Protein AF-A0A6N0I0Q3-F1 (afdb_monomer_lite)

Radius of gyration: 22.89 Å; chains: 1; bounding box: 82×33×60 Å

Foldseek 3Di:
DPPPPDDDPVNVVVVVVVVVVVCVVVVVVVLLVVLLVLVVVLVVLCVLVVVLQLVLCVVPVDGDAKCVSSVNFVDRDPQPTARDDPFWSGWMKHWQCVDVVDIWIKIKTWTDCVNNVVQVDRTEIKIWGWDQDPPDSDIDIQIEQFDPRPCVGVVRGRDLSSDDPSHND

Organism: NCBI:txid2738883

pLDDT: mean 86.64, std 9.82, range [51.5, 97.19]

Sequence (169 aa):
MRKGAGFTLIELMIVLTIISILMVIAIPAYLNYRVRSQISEGFMLVEPVRVGMTEFYTTYGRWPANNQEAGVSDLPALFVSGIEGDYVQSVDIYQDVTDPDDLQSYILIFYSTAEMPELRSAFNLITFKPTAVADGGSIEWDCRPSVSVGKFWNQYEVKQKYRPSRCRD

InterPro domains:
  IPR001082 Fimbrial protein pilin [PF00114] (35-168)
  IPR012902 Prokaryotic N-terminal methylation site [PF07963] (1-27)
  IPR012902 Prokaryotic N-terminal methylation site [PS00409] (5-25)
  IPR012902 Prokaryotic N-terminal methylation site [TIGR02532] (5-27)
  IPR045584 Pilin-like [SSF54523] (7-169)

Structure (mmCIF, N/CA/C/O backbone):
data_AF-A0A6N0I0Q3-F1
#
_entry.id   AF-A0A6N0I0Q3-F1
#
loop_
_atom_site.group_PDB
_atom_site.id
_atom_site.type_symbol
_atom_site.label_atom_id
_atom_site.label_alt_id
_atom_site.label_comp_id
_atom_site.label_asym_id
_atom_site.label_entity_id
_atom_site.label_seq_id
_atom_site.pdbx_PDB_ins_code
_atom_site.Cartn_x
_atom_site.Cartn_y
_atom_site.Cartn_z
_atom_site.occupancy
_atom_site.B_iso_or_equiv
_atom_site.auth_seq_id
_atom_site.auth_comp_id
_atom_site.auth_asym_id
_atom_site.auth_atom_id
_atom_site.pdbx_PDB_model_num
ATOM 1 N N . MET A 1 1 ? -58.779 -2.813 28.528 1.00 51.91 1 MET A N 1
ATOM 2 C CA . MET A 1 1 ? -57.417 -2.278 28.301 1.00 51.91 1 MET A CA 1
ATOM 3 C C . MET A 1 1 ? -56.402 -3.304 28.794 1.00 51.91 1 MET A C 1
ATOM 5 O O . MET A 1 1 ? -56.347 -3.544 29.993 1.00 51.91 1 MET A O 1
ATOM 9 N N . ARG A 1 2 ? -55.658 -3.974 27.899 1.00 56.59 2 ARG A N 1
ATOM 10 C CA . ARG A 1 2 ? -54.522 -4.823 28.311 1.00 56.59 2 ARG A CA 1
ATOM 11 C C . ARG A 1 2 ? -53.459 -3.892 28.894 1.00 56.59 2 ARG A C 1
ATOM 13 O O . ARG A 1 2 ? -52.957 -3.040 28.170 1.00 56.59 2 ARG A O 1
ATOM 20 N N . LYS A 1 3 ? -53.151 -4.025 30.187 1.00 62.66 3 LYS A N 1
ATOM 21 C CA . LYS A 1 3 ? -51.958 -3.406 30.775 1.00 62.66 3 LYS A CA 1
ATOM 22 C C . LYS A 1 3 ? -50.756 -3.999 30.039 1.00 62.66 3 LYS A C 1
ATOM 24 O O . LYS A 1 3 ? -50.487 -5.188 30.187 1.00 62.66 3 LYS A O 1
ATOM 29 N N . GLY A 1 4 ? -50.110 -3.213 29.181 1.00 65.44 4 GLY A N 1
ATOM 30 C CA . GLY A 1 4 ? -48.829 -3.602 28.605 1.00 65.44 4 GLY A CA 1
ATOM 31 C C . GLY A 1 4 ? -47.835 -3.745 29.750 1.00 65.44 4 GLY A C 1
ATOM 32 O O . GLY A 1 4 ? -47.619 -2.786 30.487 1.00 65.44 4 GLY A O 1
ATOM 33 N N . ALA A 1 5 ? -47.300 -4.947 29.952 1.00 71.69 5 ALA A N 1
ATOM 34 C CA . ALA A 1 5 ? -46.180 -5.143 30.858 1.00 71.69 5 ALA A CA 1
ATOM 35 C C . ALA A 1 5 ? -44.979 -4.395 30.260 1.00 71.69 5 ALA A C 1
ATOM 37 O O . ALA A 1 5 ? -44.491 -4.762 29.194 1.00 71.69 5 ALA A O 1
ATOM 38 N N . GLY A 1 6 ? -44.593 -3.282 30.883 1.00 76.62 6 GLY A N 1
ATOM 39 C CA . GLY A 1 6 ? -43.410 -2.514 30.501 1.00 76.62 6 GLY A CA 1
ATOM 40 C C . GLY A 1 6 ? -42.137 -3.140 31.071 1.00 76.62 6 GLY A C 1
ATOM 41 O O . GLY A 1 6 ? -42.187 -3.803 32.104 1.00 76.62 6 GLY A O 1
ATOM 42 N N . PHE A 1 7 ? -41.008 -2.907 30.400 1.00 81.88 7 PHE A N 1
ATOM 43 C CA . PHE A 1 7 ? -39.673 -3.268 30.885 1.00 81.88 7 PHE A CA 1
ATOM 44 C C . PHE A 1 7 ? -39.351 -2.539 32.198 1.00 81.88 7 PHE A C 1
ATOM 46 O O . PHE A 1 7 ? -39.674 -1.356 32.351 1.00 81.88 7 PHE A O 1
ATOM 53 N N . THR A 1 8 ? -38.695 -3.221 33.137 1.00 90.88 8 THR A N 1
ATOM 54 C CA . THR A 1 8 ? -38.251 -2.598 34.392 1.00 90.88 8 THR A CA 1
ATOM 55 C C . THR A 1 8 ? -36.942 -1.821 34.195 1.00 90.88 8 THR A C 1
ATOM 57 O O . THR A 1 8 ? -36.099 -2.180 33.373 1.00 90.88 8 THR A O 1
ATOM 60 N N . LEU A 1 9 ? -36.730 -0.757 34.981 1.00 90.69 9 LEU A N 1
ATOM 61 C CA . LEU A 1 9 ? -35.467 0.001 34.963 1.00 90.69 9 LEU A CA 1
ATOM 62 C C . LEU A 1 9 ? -34.258 -0.877 35.316 1.00 90.69 9 LEU A C 1
ATOM 64 O O . LEU A 1 9 ? -33.171 -0.669 34.782 1.00 90.69 9 LEU A O 1
ATOM 68 N N . ILE A 1 10 ? -34.452 -1.875 36.183 1.00 92.38 10 ILE A N 1
ATOM 69 C CA . ILE A 1 10 ? -33.383 -2.787 36.587 1.00 92.38 10 ILE A CA 1
ATOM 70 C C . ILE A 1 10 ? -32.999 -3.763 35.467 1.00 92.38 10 ILE A C 1
ATOM 72 O O . ILE A 1 10 ? -31.810 -4.001 35.264 1.00 92.38 10 ILE A O 1
ATOM 76 N N . GLU A 1 11 ? -33.963 -4.256 34.681 1.00 91.75 11 GLU A N 1
ATOM 77 C CA . GLU A 1 11 ? -33.668 -5.064 33.489 1.00 91.75 11 GLU A CA 1
ATOM 78 C C . GLU A 1 11 ? -32.864 -4.267 32.467 1.00 91.75 11 GLU A C 1
ATOM 80 O O . GLU A 1 11 ? -31.862 -4.760 31.951 1.00 91.75 11 GLU A O 1
ATOM 85 N N . LEU A 1 12 ? -33.253 -3.014 32.217 1.00 90.75 12 LEU A N 1
ATOM 86 C CA . LEU A 1 12 ? -32.529 -2.154 31.286 1.00 90.75 12 LEU A CA 1
ATOM 87 C C . LEU A 1 12 ? -31.080 -1.926 31.744 1.00 90.75 12 LEU A C 1
ATOM 89 O O . LEU A 1 12 ? -30.158 -1.965 30.932 1.00 90.75 12 LEU A O 1
ATOM 93 N N . MET A 1 13 ? -30.872 -1.714 33.043 1.00 93.38 13 MET A N 1
ATOM 94 C CA . MET A 1 13 ? -29.557 -1.407 33.597 1.00 93.38 13 MET A CA 1
ATOM 95 C C . MET A 1 13 ? -28.590 -2.591 33.468 1.00 93.38 13 MET A C 1
ATOM 97 O O . MET A 1 13 ? -27.453 -2.401 33.040 1.00 93.38 13 MET A O 1
ATOM 101 N N . ILE A 1 14 ? -29.055 -3.815 33.740 1.00 95.19 14 ILE A N 1
ATOM 102 C CA . ILE A 1 14 ? -28.245 -5.034 33.575 1.00 95.19 14 ILE A CA 1
ATOM 103 C C . ILE A 1 14 ? -27.900 -5.256 32.098 1.00 95.19 14 ILE A C 1
ATOM 105 O O . ILE A 1 14 ? -26.749 -5.546 31.767 1.00 95.19 14 ILE A O 1
ATOM 109 N N . VAL A 1 15 ? -28.870 -5.074 31.198 1.00 95.75 15 VAL A N 1
ATOM 110 C CA . VAL A 1 15 ? -28.648 -5.227 29.753 1.00 95.75 15 VAL A CA 1
ATOM 111 C C . VAL A 1 15 ? -27.599 -4.232 29.253 1.00 95.75 15 VAL A C 1
ATOM 113 O O . VAL A 1 15 ? -26.681 -4.620 28.531 1.00 95.75 15 VAL A O 1
ATOM 116 N N . LEU A 1 16 ? -27.674 -2.969 29.683 1.00 94.50 16 LEU A N 1
ATOM 117 C CA . LEU A 1 16 ? -26.720 -1.933 29.280 1.00 94.50 16 LEU A CA 1
ATOM 118 C C . LEU A 1 16 ? -25.305 -2.240 29.801 1.00 94.50 16 LEU A C 1
ATOM 120 O O . LEU A 1 16 ? -24.331 -2.072 29.067 1.00 94.50 16 LEU A O 1
ATOM 124 N N . THR A 1 17 ? -25.182 -2.769 31.023 1.00 96.88 17 THR A N 1
ATOM 125 C CA . THR A 1 17 ? -23.894 -3.224 31.569 1.00 96.88 17 THR A CA 1
ATOM 126 C C . THR A 1 17 ? -23.291 -4.375 30.764 1.00 96.88 17 THR A C 1
ATOM 128 O O . THR A 1 17 ? -22.097 -4.366 30.482 1.00 96.88 17 THR A O 1
ATOM 131 N N . ILE A 1 18 ? -24.088 -5.364 30.357 1.00 97.19 18 ILE A N 1
ATOM 132 C CA . ILE A 1 18 ? -23.569 -6.479 29.552 1.00 97.19 18 ILE A CA 1
ATOM 133 C C . ILE A 1 18 ? -23.116 -5.973 28.174 1.00 97.19 18 ILE A C 1
ATOM 135 O O . ILE A 1 18 ? -22.024 -6.319 27.719 1.00 97.19 18 ILE A O 1
ATOM 139 N N . ILE A 1 19 ? -23.906 -5.106 27.531 1.00 96.50 19 ILE A N 1
ATOM 140 C CA . ILE A 1 19 ? -23.557 -4.515 26.229 1.00 96.50 19 ILE A CA 1
ATOM 141 C C . ILE A 1 19 ? -22.264 -3.696 26.322 1.00 96.50 19 ILE A C 1
ATOM 143 O O . ILE A 1 19 ? -21.426 -3.788 25.424 1.00 96.50 19 ILE A O 1
ATOM 147 N N . SER A 1 20 ? -22.062 -2.925 27.397 1.00 96.25 20 SER A N 1
ATOM 148 C CA . SER A 1 20 ? -20.858 -2.101 27.544 1.00 96.25 20 SER A CA 1
ATOM 149 C C . SER A 1 20 ? -19.584 -2.944 27.648 1.00 96.25 20 SER A C 1
ATOM 151 O O . SER A 1 20 ? -18.589 -2.620 27.002 1.00 96.25 20 SER A O 1
ATOM 153 N N . ILE A 1 21 ? -19.626 -4.067 28.372 1.00 96.19 21 ILE A N 1
ATOM 154 C CA . ILE A 1 21 ? -18.494 -5.000 28.479 1.00 96.19 21 ILE A CA 1
ATOM 155 C C . ILE A 1 21 ? -18.168 -5.616 27.111 1.00 96.19 21 ILE A C 1
ATOM 157 O O . ILE A 1 21 ? -17.003 -5.654 26.712 1.00 96.19 21 ILE A O 1
ATOM 161 N N . LEU A 1 22 ? -19.186 -6.055 26.361 1.00 96.69 22 LEU A N 1
ATOM 162 C CA . LEU A 1 22 ? -18.989 -6.650 25.034 1.00 96.69 22 LEU A CA 1
ATOM 163 C C . LEU A 1 22 ? -18.423 -5.638 24.023 1.00 96.69 22 LEU A C 1
ATOM 165 O O . LEU A 1 22 ? -17.520 -5.971 23.252 1.00 96.69 22 LEU A O 1
ATOM 169 N N . MET A 1 23 ? -18.907 -4.393 24.053 1.00 96.12 23 MET A N 1
ATOM 170 C CA . MET A 1 23 ? -18.457 -3.310 23.168 1.00 96.12 23 MET A CA 1
ATOM 171 C C . MET A 1 23 ? -16.959 -3.016 23.307 1.00 96.12 23 MET A C 1
ATOM 173 O O . MET A 1 23 ? -16.285 -2.818 22.295 1.00 96.12 23 MET A O 1
ATOM 177 N N . VAL A 1 24 ? -16.417 -3.027 24.531 1.00 96.62 24 VAL A N 1
ATOM 178 C CA . VAL A 1 24 ? -14.988 -2.750 24.785 1.00 96.62 24 VAL A CA 1
ATOM 179 C C . VAL A 1 24 ? -14.076 -3.722 24.030 1.00 96.62 24 VAL A C 1
ATOM 181 O O . VAL A 1 24 ? -13.013 -3.324 23.556 1.00 96.62 24 VAL A O 1
ATOM 184 N N . ILE A 1 25 ? -14.496 -4.978 23.872 1.00 93.50 25 ILE A N 1
ATOM 185 C CA . ILE A 1 25 ? -13.738 -6.002 23.141 1.00 93.50 25 ILE A CA 1
ATOM 186 C C . ILE A 1 25 ? -14.034 -5.921 21.635 1.00 93.50 25 ILE A C 1
ATOM 188 O O . ILE A 1 25 ? -13.123 -6.021 20.810 1.00 93.50 25 ILE A O 1
ATOM 192 N N . ALA A 1 26 ? -15.301 -5.715 21.267 1.00 93.69 26 ALA A N 1
ATOM 193 C CA . ALA A 1 26 ? -15.751 -5.757 19.879 1.00 93.69 26 ALA A CA 1
ATOM 194 C C . ALA A 1 26 ? -15.247 -4.573 19.037 1.00 93.69 26 ALA A C 1
ATOM 196 O O . ALA A 1 26 ? -14.803 -4.772 17.905 1.00 93.69 26 ALA A O 1
ATOM 197 N N . ILE A 1 27 ? -15.272 -3.351 19.578 1.00 92.69 27 ILE A N 1
ATOM 198 C CA . ILE A 1 27 ? -14.892 -2.134 18.846 1.00 92.69 27 ILE A CA 1
ATOM 199 C C . ILE A 1 27 ? -13.451 -2.202 18.310 1.00 92.69 27 ILE A C 1
ATOM 201 O O . ILE A 1 27 ? -13.280 -2.088 17.097 1.00 92.69 27 ILE A O 1
ATOM 205 N N . PRO A 1 28 ? -12.397 -2.421 19.123 1.00 90.81 28 PRO A N 1
ATOM 206 C CA . PRO A 1 28 ? -11.028 -2.430 18.604 1.00 90.81 28 PRO A CA 1
ATOM 207 C C . PRO A 1 28 ? -10.793 -3.543 17.573 1.00 90.81 28 PRO A C 1
ATOM 209 O O . PRO A 1 28 ? -10.032 -3.344 16.624 1.00 90.81 28 PRO A O 1
ATOM 212 N N . ALA A 1 29 ? -11.457 -4.694 17.717 1.00 91.31 29 ALA A N 1
ATOM 213 C CA . ALA A 1 29 ? -11.385 -5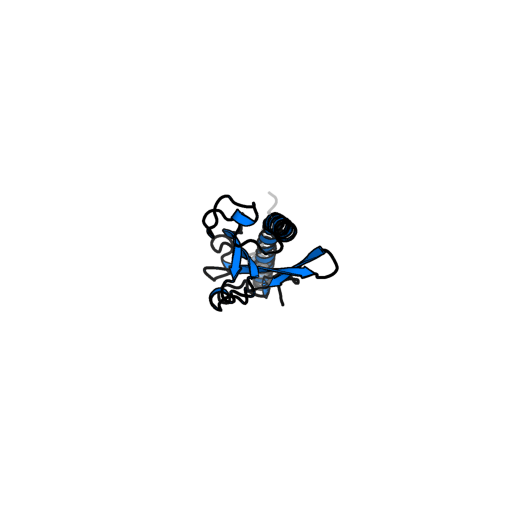.779 16.743 1.00 91.31 29 ALA A CA 1
ATOM 214 C C . ALA A 1 29 ? -12.043 -5.394 15.407 1.00 91.31 29 ALA A C 1
ATOM 216 O O . ALA A 1 29 ? -11.427 -5.568 14.353 1.00 91.31 29 ALA A O 1
ATOM 217 N N . TYR A 1 30 ? -13.245 -4.811 15.453 1.00 92.56 30 TYR A N 1
ATOM 218 C CA . TYR A 1 30 ? -13.961 -4.331 14.271 1.00 92.56 30 TYR A CA 1
ATOM 219 C C . TYR A 1 30 ? -13.179 -3.242 13.529 1.00 92.56 30 TYR A C 1
ATOM 221 O O . TYR A 1 30 ? -13.011 -3.327 12.314 1.00 92.56 30 TYR A O 1
ATOM 229 N N . LEU A 1 31 ? -12.628 -2.262 14.254 1.00 91.56 31 LEU A N 1
ATOM 230 C CA . LEU A 1 31 ? -11.803 -1.205 13.664 1.00 91.56 31 LEU A CA 1
ATOM 231 C C . LEU A 1 31 ? -10.574 -1.787 12.949 1.00 91.56 31 LEU A C 1
ATOM 233 O O . LEU A 1 31 ? -10.284 -1.409 11.818 1.00 91.56 31 LEU A O 1
ATOM 237 N N . ASN A 1 32 ? -9.879 -2.754 13.561 1.00 90.69 32 ASN A N 1
ATOM 238 C CA . ASN A 1 32 ? -8.739 -3.411 12.914 1.00 90.69 32 ASN A CA 1
ATOM 239 C C . ASN A 1 32 ? -9.151 -4.194 11.654 1.00 90.69 32 ASN A C 1
ATOM 241 O O . ASN A 1 32 ? -8.402 -4.201 10.678 1.00 90.69 32 ASN A O 1
ATOM 245 N N . TYR A 1 33 ? -10.309 -4.864 11.672 1.00 91.62 33 TYR A N 1
ATOM 246 C CA . TYR A 1 33 ? -10.829 -5.584 10.507 1.00 91.62 33 TYR A CA 1
ATOM 247 C C . TYR A 1 33 ? -11.179 -4.627 9.366 1.00 91.62 33 TYR A C 1
ATOM 249 O O . TYR A 1 33 ? -10.776 -4.866 8.229 1.00 91.62 33 TYR A O 1
ATOM 257 N N . ARG A 1 34 ? -11.854 -3.515 9.677 1.00 92.75 34 ARG A N 1
ATOM 258 C CA . ARG A 1 34 ? -12.210 -2.496 8.687 1.00 92.75 34 ARG A CA 1
ATOM 259 C C . ARG A 1 34 ? -10.967 -1.935 8.003 1.00 92.75 34 ARG A C 1
ATOM 261 O O . ARG A 1 34 ? -10.888 -2.010 6.786 1.00 92.75 34 ARG A O 1
ATOM 268 N N . VAL A 1 35 ? -9.963 -1.502 8.767 1.00 93.19 35 VAL A N 1
ATOM 269 C CA . VAL A 1 35 ? -8.709 -0.963 8.204 1.00 93.19 35 VAL A CA 1
ATOM 270 C C . VAL A 1 35 ? -8.006 -1.989 7.310 1.00 93.19 35 VAL A C 1
ATOM 272 O O . VAL A 1 35 ? -7.565 -1.654 6.218 1.00 93.19 35 VAL A O 1
ATOM 275 N N . ARG A 1 36 ? -7.944 -3.266 7.718 1.00 92.12 36 ARG A N 1
ATOM 276 C CA . ARG A 1 36 ? -7.385 -4.344 6.875 1.00 92.12 36 ARG A CA 1
ATOM 277 C C . ARG A 1 36 ? -8.158 -4.532 5.570 1.00 92.12 36 ARG A C 1
ATOM 279 O O . ARG A 1 36 ? -7.545 -4.790 4.540 1.00 92.12 36 ARG A O 1
ATOM 286 N N . SER A 1 37 ? -9.485 -4.428 5.625 1.00 92.56 37 SER A N 1
ATOM 287 C CA . SER A 1 37 ? -10.342 -4.504 4.441 1.00 92.56 37 SER A CA 1
ATOM 288 C C . SER A 1 37 ? -10.087 -3.325 3.507 1.00 92.56 37 SER A C 1
ATOM 290 O O . SER A 1 37 ? -9.940 -3.527 2.310 1.00 92.56 37 SER A O 1
ATOM 292 N N . GLN A 1 38 ? -9.982 -2.112 4.043 1.00 93.31 38 GLN A N 1
ATOM 293 C CA . GLN A 1 38 ? -9.728 -0.909 3.249 1.00 93.31 38 GLN A CA 1
ATOM 294 C C . GLN A 1 38 ? -8.329 -0.950 2.608 1.00 93.31 38 GLN A C 1
ATOM 296 O O . GLN A 1 38 ? -8.173 -0.634 1.437 1.00 93.31 38 GLN A O 1
ATOM 301 N N . ILE A 1 39 ? -7.322 -1.465 3.325 1.00 92.50 39 ILE A N 1
ATOM 302 C CA . ILE A 1 39 ? -5.972 -1.694 2.783 1.00 92.50 39 ILE A CA 1
ATOM 303 C C . ILE A 1 39 ? -5.979 -2.630 1.566 1.00 92.50 39 ILE A C 1
ATOM 305 O O . ILE A 1 39 ? -5.135 -2.488 0.689 1.00 92.50 39 ILE A O 1
ATOM 309 N N . SER A 1 40 ? -6.921 -3.576 1.475 1.00 92.88 40 SER A N 1
ATOM 310 C CA . SER A 1 40 ? -6.972 -4.515 0.345 1.00 92.88 40 SER A CA 1
ATOM 311 C C . SER A 1 40 ? -7.273 -3.849 -1.004 1.00 92.88 40 SER A C 1
ATOM 313 O O . SER A 1 40 ? -6.871 -4.385 -2.034 1.00 92.88 40 SER A O 1
ATOM 315 N N . GLU A 1 41 ? -7.890 -2.663 -1.006 1.00 94.06 41 GLU A N 1
ATOM 316 C CA . GLU A 1 41 ? -8.130 -1.881 -2.223 1.00 94.06 41 GLU A CA 1
ATOM 317 C C . GLU A 1 41 ? -6.818 -1.533 -2.937 1.00 94.06 41 GLU A C 1
ATOM 319 O O . GLU A 1 41 ? -6.701 -1.719 -4.146 1.00 94.06 41 GLU A O 1
ATOM 324 N N . GLY A 1 42 ? -5.790 -1.125 -2.186 1.00 92.69 42 GLY A N 1
ATOM 325 C CA . GLY A 1 42 ? -4.491 -0.774 -2.761 1.00 92.69 42 GLY A CA 1
ATOM 326 C C . GLY A 1 42 ? -3.847 -1.917 -3.538 1.00 92.69 42 GLY A C 1
ATOM 327 O O . GLY A 1 42 ? -3.183 -1.683 -4.540 1.00 92.69 42 GLY A O 1
ATOM 328 N N . PHE A 1 43 ? -4.101 -3.165 -3.146 1.00 92.12 43 PHE A N 1
ATOM 329 C CA . PHE A 1 43 ? -3.589 -4.331 -3.866 1.00 92.12 43 PHE A CA 1
ATOM 330 C C . PHE A 1 43 ? -4.266 -4.498 -5.225 1.00 92.12 43 PHE A C 1
ATOM 332 O O . PHE A 1 43 ? -3.598 -4.886 -6.176 1.00 92.12 43 PHE A O 1
ATOM 339 N N . MET A 1 44 ? -5.553 -4.157 -5.332 1.00 93.25 44 MET A N 1
ATOM 340 C CA . MET A 1 44 ? -6.279 -4.173 -6.603 1.00 93.25 44 MET A CA 1
ATOM 341 C C . MET A 1 44 ? -5.781 -3.073 -7.544 1.00 93.25 44 MET A C 1
ATOM 343 O O . MET A 1 44 ? -5.603 -3.323 -8.734 1.00 93.25 44 MET A O 1
ATOM 347 N N . LEU A 1 45 ? -5.506 -1.879 -7.009 1.00 93.88 45 LEU A N 1
ATOM 348 C CA . LEU A 1 45 ? -4.997 -0.744 -7.790 1.00 93.88 45 LEU A CA 1
ATOM 349 C C . LEU A 1 45 ? -3.545 -0.929 -8.255 1.00 93.88 45 LEU A C 1
ATOM 351 O O . LEU A 1 45 ? -3.131 -0.318 -9.237 1.00 93.88 45 LEU A O 1
ATOM 355 N N . VAL A 1 46 ? -2.773 -1.794 -7.593 1.00 94.19 46 VAL A N 1
ATOM 356 C CA . VAL A 1 46 ? -1.389 -2.111 -7.978 1.00 94.19 46 VAL A CA 1
ATOM 357 C C . VAL A 1 46 ? -1.290 -3.060 -9.171 1.00 94.19 46 VAL A C 1
ATOM 359 O O . VAL A 1 46 ? -0.287 -3.027 -9.880 1.00 94.19 46 VAL A O 1
ATOM 362 N N . GLU A 1 47 ? -2.294 -3.896 -9.435 1.00 94.06 47 GLU A N 1
ATOM 363 C CA . GLU A 1 47 ? -2.228 -4.870 -10.534 1.00 94.06 47 GLU A CA 1
ATOM 364 C C . GLU A 1 47 ? -1.925 -4.255 -11.919 1.00 94.06 47 GLU A C 1
ATOM 366 O O . GLU A 1 47 ? -1.002 -4.750 -12.573 1.00 94.06 47 GLU A O 1
ATOM 371 N N . PRO A 1 48 ? -2.579 -3.165 -12.382 1.00 93.19 48 PRO A N 1
ATOM 372 C CA . PRO A 1 48 ? -2.208 -2.537 -13.657 1.00 93.19 48 PRO A CA 1
ATOM 373 C C . PRO A 1 48 ? -0.769 -2.001 -13.659 1.00 93.19 48 PRO A C 1
ATOM 375 O O . PRO A 1 48 ? -0.0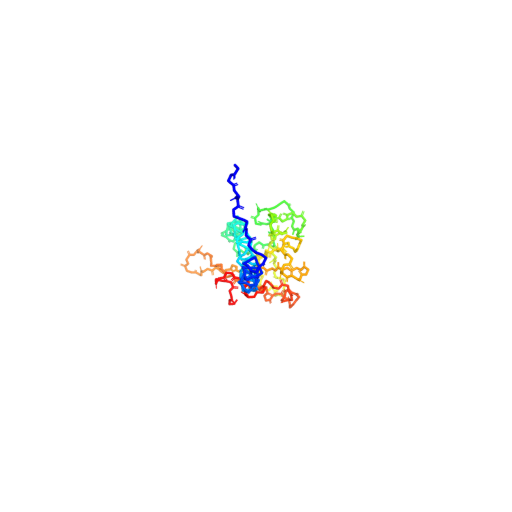79 -2.094 -14.673 1.00 93.19 48 PRO A O 1
ATOM 378 N N . VAL A 1 49 ? -0.278 -1.514 -12.515 1.00 95.06 49 VAL A N 1
ATOM 379 C CA . VAL A 1 49 ? 1.108 -1.043 -12.359 1.00 95.06 49 VAL A CA 1
ATOM 380 C C . VAL A 1 49 ? 2.096 -2.193 -12.503 1.00 95.06 49 VAL A C 1
ATOM 382 O O . VAL A 1 49 ? 3.098 -2.057 -13.203 1.00 95.06 49 VAL A O 1
ATOM 385 N N . ARG A 1 50 ? 1.808 -3.359 -11.912 1.00 94.94 50 ARG A N 1
ATOM 386 C CA . ARG A 1 50 ? 2.656 -4.550 -12.075 1.00 94.94 50 ARG A CA 1
ATOM 387 C C . ARG A 1 50 ? 2.738 -5.002 -13.520 1.00 94.94 50 ARG A C 1
ATOM 389 O O . ARG A 1 50 ? 3.820 -5.383 -13.966 1.00 94.94 50 ARG A O 1
ATOM 396 N N . VAL A 1 51 ? 1.618 -4.969 -14.239 1.00 94.62 51 VAL A N 1
ATOM 397 C CA . VAL A 1 51 ? 1.584 -5.310 -15.665 1.00 94.62 51 VAL A CA 1
ATOM 398 C C . VAL A 1 51 ? 2.456 -4.337 -16.456 1.00 94.62 51 VAL A C 1
ATOM 400 O O . VAL A 1 51 ? 3.362 -4.794 -17.147 1.00 94.62 51 VAL A O 1
ATOM 403 N N . GLY A 1 52 ? 2.274 -3.025 -16.275 1.00 94.56 52 GLY A N 1
ATOM 404 C CA . GLY A 1 52 ? 3.077 -2.007 -16.964 1.00 94.56 52 GLY A CA 1
ATOM 405 C C . GLY A 1 52 ? 4.575 -2.112 -16.658 1.00 94.56 52 GLY A C 1
ATOM 406 O O . GLY A 1 52 ? 5.407 -2.094 -17.562 1.00 94.56 52 GLY A O 1
ATOM 407 N N . MET A 1 53 ? 4.945 -2.325 -15.391 1.00 95.12 53 MET A N 1
ATOM 408 C CA . MET A 1 53 ? 6.343 -2.557 -15.006 1.00 95.12 53 MET A CA 1
ATOM 409 C C . MET A 1 53 ? 6.919 -3.840 -15.607 1.00 95.12 53 MET A C 1
ATOM 411 O O . MET A 1 53 ? 8.087 -3.860 -15.993 1.00 95.12 53 MET A O 1
ATOM 415 N N . THR A 1 54 ? 6.114 -4.902 -15.679 1.00 94.56 54 THR A N 1
ATOM 416 C CA . THR A 1 54 ? 6.521 -6.176 -16.278 1.00 94.56 54 THR A CA 1
ATOM 417 C C . THR A 1 54 ? 6.777 -6.009 -17.765 1.00 94.56 54 THR A C 1
ATOM 419 O O . THR A 1 54 ? 7.856 -6.354 -18.239 1.00 94.56 54 THR A O 1
ATOM 422 N N . GLU A 1 55 ? 5.827 -5.425 -18.491 1.00 93.62 55 GLU A N 1
ATOM 423 C CA . GLU A 1 55 ? 5.946 -5.161 -19.923 1.00 93.62 55 GLU A CA 1
ATOM 424 C C . GLU A 1 55 ? 7.168 -4.287 -20.228 1.00 93.62 55 GLU A C 1
ATOM 426 O O . GLU A 1 55 ? 7.994 -4.638 -21.080 1.00 93.62 55 GLU A O 1
ATOM 431 N N . PHE A 1 56 ? 7.350 -3.210 -19.461 1.00 95.12 56 PHE A N 1
ATOM 432 C CA . PHE A 1 56 ? 8.497 -2.325 -19.597 1.00 95.12 56 PHE A CA 1
ATOM 433 C C . PHE A 1 56 ? 9.822 -3.065 -19.379 1.00 95.12 56 PHE A C 1
ATOM 435 O O . PHE A 1 56 ? 10.730 -2.969 -20.206 1.00 95.12 56 PHE A O 1
ATOM 442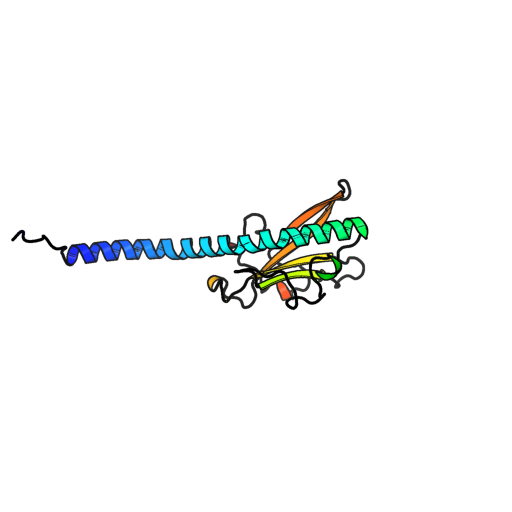 N N . TYR A 1 57 ? 9.923 -3.860 -18.311 1.00 93.88 57 TYR A N 1
ATOM 443 C CA . TYR A 1 57 ? 11.122 -4.646 -18.033 1.00 93.88 57 TYR A CA 1
ATOM 444 C C . TYR A 1 57 ? 11.407 -5.662 -19.142 1.00 93.88 57 TYR A C 1
ATOM 446 O O . TYR A 1 57 ? 12.544 -5.769 -19.595 1.00 93.88 57 TYR A O 1
ATOM 454 N N . THR A 1 58 ? 10.385 -6.365 -19.639 1.00 92.12 58 THR A N 1
ATOM 455 C CA . THR A 1 58 ? 10.562 -7.329 -20.738 1.00 92.12 58 THR A CA 1
ATOM 456 C C . THR A 1 58 ? 10.990 -6.677 -22.054 1.00 92.12 58 THR A C 1
ATOM 458 O O . THR A 1 58 ? 11.703 -7.302 -22.836 1.00 92.12 58 THR A O 1
ATOM 461 N N . THR A 1 59 ? 10.600 -5.422 -22.288 1.00 93.44 59 THR A N 1
ATOM 462 C CA . THR A 1 59 ? 10.913 -4.686 -23.522 1.00 93.44 59 THR A CA 1
ATOM 463 C C . THR A 1 59 ? 12.289 -4.023 -23.470 1.00 93.44 59 THR A C 1
ATOM 465 O O . THR A 1 59 ? 13.035 -4.066 -24.447 1.00 93.44 59 THR A O 1
ATOM 468 N N . TYR A 1 60 ? 12.635 -3.405 -22.337 1.00 93.25 60 TYR A N 1
ATOM 469 C CA . TYR A 1 60 ? 13.824 -2.554 -22.207 1.00 93.25 60 TYR A CA 1
ATOM 470 C C . TYR A 1 60 ? 14.942 -3.158 -21.349 1.00 93.25 60 TYR A C 1
ATOM 472 O O . TYR A 1 60 ? 16.038 -2.603 -21.311 1.00 93.25 60 TYR A O 1
ATOM 480 N N . GLY A 1 61 ? 14.689 -4.262 -20.641 1.00 91.19 61 GLY A N 1
ATOM 481 C CA . GLY A 1 61 ? 15.667 -4.923 -19.768 1.00 91.19 61 GLY A CA 1
ATOM 482 C C . GLY A 1 61 ? 16.019 -4.147 -18.493 1.00 91.19 61 GLY A C 1
ATOM 483 O O . GLY A 1 61 ? 16.980 -4.497 -17.813 1.00 91.19 61 GLY A O 1
ATOM 484 N N . ARG A 1 62 ? 15.267 -3.090 -18.165 1.00 92.19 62 ARG A N 1
ATOM 485 C CA . ARG A 1 62 ? 15.436 -2.265 -16.958 1.00 92.19 62 ARG A CA 1
ATOM 486 C C . ARG A 1 62 ? 14.084 -1.935 -16.339 1.00 92.19 62 ARG A C 1
ATOM 488 O O . ARG A 1 62 ? 13.069 -1.956 -17.030 1.00 92.19 62 ARG A O 1
ATOM 495 N N . TRP A 1 63 ? 14.063 -1.575 -15.060 1.00 93.75 63 TRP A N 1
ATOM 496 C CA . TRP A 1 63 ? 12.839 -1.107 -14.410 1.00 93.75 63 TRP A CA 1
ATOM 497 C C . TRP A 1 63 ? 12.462 0.320 -14.855 1.00 93.75 63 TRP A C 1
ATOM 499 O O . TRP A 1 63 ? 13.358 1.130 -15.132 1.00 93.75 63 TRP A O 1
ATOM 509 N N . PRO A 1 64 ? 11.158 0.649 -14.938 1.00 94.75 64 PRO A N 1
ATOM 510 C CA . PRO A 1 64 ? 10.705 2.001 -15.256 1.00 94.75 64 PRO A CA 1
ATOM 511 C C . PRO A 1 64 ? 10.977 2.953 -14.091 1.00 94.75 64 PRO A C 1
ATOM 513 O O . PRO A 1 64 ? 10.877 2.566 -12.923 1.00 94.75 64 PRO A O 1
ATOM 516 N N . ALA A 1 65 ? 11.296 4.207 -14.401 1.00 92.94 65 ALA A N 1
ATOM 517 C CA . ALA A 1 65 ? 11.610 5.205 -13.382 1.00 92.94 65 ALA A CA 1
ATOM 518 C C . ALA A 1 65 ? 10.370 5.737 -12.638 1.00 92.94 65 ALA A C 1
ATOM 520 O O . ALA A 1 65 ? 10.478 6.232 -11.516 1.00 92.94 65 ALA A O 1
ATOM 521 N N . ASN A 1 66 ? 9.203 5.678 -13.282 1.00 93.06 66 ASN A N 1
ATOM 522 C CA . ASN A 1 66 ? 7.958 6.299 -12.832 1.00 93.06 66 ASN A CA 1
ATOM 523 C C . ASN A 1 66 ? 6.742 5.694 -13.567 1.00 93.06 66 ASN A C 1
ATOM 525 O O . ASN A 1 66 ? 6.887 4.853 -14.458 1.00 93.06 66 ASN A O 1
ATOM 529 N N . ASN A 1 67 ? 5.539 6.146 -13.199 1.00 93.12 67 ASN A N 1
ATOM 530 C CA . ASN A 1 67 ? 4.272 5.702 -13.793 1.00 93.12 67 ASN A CA 1
ATOM 531 C C . ASN A 1 67 ? 4.168 5.983 -15.301 1.00 93.12 67 ASN A C 1
ATOM 533 O O . ASN A 1 67 ? 3.542 5.205 -16.020 1.00 93.12 67 ASN A O 1
ATOM 537 N N . GLN A 1 68 ? 4.786 7.064 -15.780 1.00 93.94 68 GLN A N 1
ATOM 538 C CA . GLN A 1 68 ? 4.770 7.431 -17.195 1.00 93.94 68 GLN A CA 1
ATOM 539 C C . GLN A 1 68 ? 5.579 6.452 -18.043 1.00 93.94 68 GLN A C 1
ATOM 541 O O . GLN A 1 68 ? 5.095 5.982 -19.069 1.00 93.94 68 GLN A O 1
ATOM 546 N N . GLU A 1 69 ? 6.781 6.084 -17.596 1.00 94.44 69 GLU A N 1
ATOM 547 C CA . GLU A 1 69 ? 7.583 5.063 -18.278 1.00 94.44 69 GLU A CA 1
ATOM 548 C C . GLU A 1 69 ? 6.874 3.707 -18.298 1.00 94.44 69 GLU A C 1
ATOM 550 O O . GLU A 1 69 ? 6.916 3.012 -19.306 1.00 94.44 69 GLU A O 1
ATOM 555 N N . ALA A 1 70 ? 6.174 3.353 -17.218 1.00 93.62 70 ALA A N 1
ATOM 556 C CA . ALA A 1 70 ? 5.383 2.127 -17.152 1.00 93.62 70 ALA A CA 1
ATOM 557 C C . ALA A 1 70 ? 4.057 2.188 -17.939 1.00 93.62 70 ALA A C 1
ATOM 559 O O . ALA A 1 70 ? 3.320 1.205 -17.937 1.00 93.62 70 ALA A O 1
ATOM 560 N N . GLY A 1 71 ? 3.724 3.318 -18.576 1.00 92.75 71 GLY A N 1
ATOM 561 C CA . GLY A 1 71 ? 2.502 3.478 -19.371 1.00 92.75 71 GLY A CA 1
ATOM 562 C C . GLY A 1 71 ? 1.202 3.474 -18.560 1.00 92.75 71 GLY A C 1
ATOM 563 O O . GLY A 1 71 ? 0.138 3.225 -19.121 1.00 92.75 71 GLY A O 1
ATOM 564 N N . VAL A 1 72 ? 1.270 3.727 -17.248 1.00 90.62 72 VAL A N 1
ATOM 565 C CA . VAL A 1 72 ? 0.101 3.715 -16.343 1.00 90.62 72 VAL A CA 1
ATOM 566 C C . VAL A 1 72 ? -0.357 5.109 -15.915 1.00 90.62 72 VAL A C 1
ATOM 568 O O . VAL A 1 72 ? -1.369 5.237 -15.232 1.00 90.62 72 VAL A O 1
ATOM 571 N N . SER A 1 73 ? 0.371 6.154 -16.312 1.00 89.25 73 SER A N 1
ATOM 572 C CA . SER A 1 73 ? -0.019 7.550 -16.119 1.00 89.25 73 SER A CA 1
ATOM 573 C C . SER A 1 73 ? 0.616 8.462 -17.170 1.00 89.25 73 SER A C 1
ATOM 575 O O . SER A 1 73 ? 1.619 8.106 -17.782 1.00 89.25 73 SER A O 1
ATOM 577 N N . ASP A 1 74 ? 0.063 9.659 -17.353 1.00 84.75 74 ASP A N 1
ATOM 578 C CA . ASP A 1 74 ? 0.557 10.643 -18.317 1.00 84.75 74 ASP A CA 1
ATOM 579 C C . ASP A 1 74 ? 1.686 11.530 -17.761 1.00 84.75 74 ASP A C 1
ATOM 581 O O . ASP A 1 74 ? 2.417 12.135 -18.552 1.00 84.75 74 ASP A O 1
ATOM 585 N N . LEU A 1 75 ? 1.864 11.621 -16.430 1.00 82.25 75 LEU A N 1
ATOM 586 C CA . LEU A 1 75 ? 2.900 12.460 -15.804 1.00 82.25 75 LEU A CA 1
ATOM 587 C C . LEU A 1 75 ? 3.878 11.642 -14.935 1.00 82.25 75 LEU A C 1
ATOM 589 O O . LEU A 1 75 ? 3.497 10.654 -14.308 1.00 82.25 75 LEU A O 1
ATOM 593 N N . PRO A 1 76 ? 5.155 12.065 -14.843 1.00 78.94 76 PRO A N 1
ATOM 594 C CA . PRO A 1 76 ? 6.195 11.314 -14.134 1.00 78.94 76 PRO A CA 1
ATOM 595 C C . PRO A 1 76 ? 6.254 11.589 -12.620 1.00 78.94 76 PRO A C 1
ATOM 597 O O . PRO A 1 76 ? 7.067 10.983 -11.925 1.00 78.94 76 PRO A O 1
ATOM 600 N N . ALA A 1 77 ? 5.463 12.534 -12.103 1.00 79.38 77 ALA A N 1
ATOM 601 C CA . ALA A 1 77 ? 5.572 13.011 -10.726 1.00 79.38 77 ALA A CA 1
ATOM 602 C C . ALA A 1 77 ? 4.637 12.258 -9.763 1.00 79.38 77 ALA A C 1
ATOM 604 O O . ALA A 1 77 ? 3.433 12.160 -10.011 1.00 79.38 77 ALA A O 1
ATOM 605 N N . LEU A 1 78 ? 5.199 11.808 -8.631 1.00 82.94 78 LEU A N 1
ATOM 606 C CA . LEU A 1 78 ? 4.453 11.213 -7.512 1.00 82.94 78 LEU A CA 1
ATOM 607 C C . LEU A 1 78 ? 3.320 12.147 -7.068 1.00 82.94 78 LEU A C 1
ATOM 609 O O . LEU A 1 78 ? 3.533 13.359 -6.996 1.00 82.94 78 LEU A O 1
ATOM 613 N N . PHE A 1 79 ? 2.153 11.598 -6.724 1.00 83.25 79 PHE A N 1
ATOM 614 C CA . PHE A 1 79 ? 0.975 12.349 -6.248 1.00 83.25 79 PHE A CA 1
ATOM 615 C C . PHE A 1 79 ? 0.365 13.383 -7.216 1.00 83.25 79 PHE A C 1
ATOM 617 O O . PHE A 1 79 ? -0.567 14.084 -6.831 1.00 83.25 79 PHE A O 1
ATOM 624 N N . VAL A 1 80 ? 0.867 13.529 -8.446 1.00 76.75 80 VAL A N 1
ATOM 625 C CA . VAL A 1 80 ? 0.349 14.524 -9.413 1.00 76.75 80 VAL A CA 1
ATOM 626 C C . VAL A 1 80 ? -0.546 13.870 -10.475 1.00 76.75 80 VAL A C 1
ATOM 628 O O . VAL A 1 80 ? -1.327 14.549 -11.135 1.00 76.75 80 VAL A O 1
ATOM 631 N N . SER A 1 81 ? -0.459 12.544 -10.623 1.00 78.06 81 SER A N 1
ATOM 632 C CA . SER A 1 81 ? -1.281 11.734 -11.541 1.00 78.06 81 SER A CA 1
ATOM 633 C C . SER A 1 81 ? -1.223 10.240 -11.188 1.00 78.06 81 SER A C 1
ATOM 635 O O . SER A 1 81 ? -1.190 9.372 -12.062 1.00 78.06 81 SER A O 1
ATOM 637 N N . GLY A 1 82 ? -1.087 9.942 -9.897 1.00 77.88 82 GLY A N 1
ATOM 638 C CA . GLY A 1 82 ? -1.065 8.567 -9.413 1.00 77.88 82 GLY A CA 1
ATOM 639 C C . GLY A 1 82 ? -2.427 7.900 -9.592 1.00 77.88 82 GLY A C 1
ATOM 640 O O . GLY A 1 82 ? -3.435 8.560 -9.839 1.00 77.88 82 GLY A O 1
ATOM 641 N N . ILE A 1 83 ? -2.465 6.577 -9.455 1.00 86.88 83 ILE A N 1
ATOM 642 C CA . ILE A 1 83 ? -3.740 5.854 -9.433 1.00 86.88 83 ILE A CA 1
ATOM 643 C C . ILE A 1 83 ? -4.373 6.065 -8.056 1.00 86.88 83 ILE A C 1
ATOM 645 O O . ILE A 1 83 ? -3.765 5.722 -7.042 1.00 86.88 83 ILE A O 1
ATOM 649 N N . GLU A 1 84 ? -5.573 6.631 -8.022 1.00 91.69 84 GLU A N 1
ATOM 650 C CA . GLU A 1 84 ? -6.307 6.949 -6.793 1.00 91.69 84 GLU A CA 1
ATOM 651 C C . GLU A 1 84 ? -7.433 5.935 -6.541 1.00 91.69 84 GLU A C 1
ATOM 653 O O . GLU A 1 84 ? -7.894 5.246 -7.456 1.00 91.69 84 GLU A O 1
ATOM 658 N N . GLY A 1 85 ? -7.875 5.845 -5.289 1.00 91.44 85 GLY A N 1
ATOM 659 C CA . GLY A 1 85 ? -9.018 5.040 -4.865 1.00 91.44 85 GLY A CA 1
ATOM 660 C C . GLY A 1 85 ? -9.744 5.673 -3.685 1.00 91.44 85 GLY A C 1
ATOM 661 O O . GLY A 1 85 ? -9.370 6.748 -3.217 1.00 91.44 85 GLY A O 1
ATOM 662 N N . ASP A 1 86 ? -10.752 4.982 -3.161 1.00 92.06 86 ASP A N 1
ATOM 663 C CA . ASP A 1 86 ? -11.542 5.471 -2.027 1.00 92.06 86 ASP A CA 1
ATOM 664 C C . ASP A 1 86 ? -10.676 5.593 -0.766 1.00 92.06 86 ASP A C 1
ATOM 666 O O . ASP A 1 86 ? -10.807 6.540 0.006 1.00 92.06 86 ASP A O 1
ATOM 670 N N . TYR A 1 87 ? -9.755 4.651 -0.552 1.00 92.56 87 TYR A N 1
ATOM 671 C CA . TYR A 1 87 ? -8.854 4.638 0.600 1.00 92.56 87 TYR A CA 1
ATOM 672 C C . TYR A 1 87 ? -7.376 4.808 0.237 1.00 92.56 87 TYR A C 1
ATOM 674 O O . TYR A 1 87 ? -6.511 4.861 1.123 1.00 92.56 87 TYR A O 1
ATOM 682 N N . VAL A 1 88 ? -7.081 4.904 -1.056 1.00 93.31 88 VAL A N 1
ATOM 683 C CA . VAL A 1 88 ? -5.734 5.023 -1.612 1.00 93.31 88 VAL A CA 1
ATOM 684 C C . VAL A 1 88 ? -5.553 6.430 -2.153 1.00 93.31 88 VAL A C 1
ATOM 686 O O . VAL A 1 88 ? -6.241 6.851 -3.072 1.00 93.31 88 VAL A O 1
ATOM 689 N N . GLN A 1 89 ? -4.605 7.153 -1.568 1.00 91.69 89 GLN A N 1
ATOM 690 C CA . GLN A 1 89 ? -4.247 8.498 -1.992 1.00 91.69 89 GLN A CA 1
ATOM 691 C C . GLN A 1 89 ? -3.493 8.488 -3.321 1.00 91.69 89 GLN A C 1
ATOM 693 O O . GLN A 1 89 ? -3.738 9.344 -4.157 1.00 91.69 89 GLN A O 1
ATOM 698 N N . SER A 1 90 ? -2.560 7.555 -3.503 1.00 91.56 90 SER A N 1
ATOM 699 C CA . SER A 1 90 ? -1.899 7.351 -4.789 1.00 91.56 90 SER A CA 1
ATOM 700 C C . SER A 1 90 ? -1.196 5.998 -4.841 1.00 91.56 90 SER A C 1
ATOM 702 O O . SER A 1 90 ? -0.731 5.473 -3.824 1.00 91.56 90 SER A O 1
ATOM 704 N N . VAL A 1 91 ? -1.098 5.444 -6.046 1.00 93.25 91 VAL A N 1
ATOM 705 C CA . VAL A 1 91 ? -0.150 4.387 -6.392 1.00 93.25 91 VAL A CA 1
ATOM 706 C C . VAL A 1 91 ? 0.859 4.953 -7.373 1.00 93.25 91 VAL A C 1
ATOM 708 O O . VAL A 1 91 ? 0.494 5.406 -8.462 1.00 93.25 91 VAL A O 1
ATOM 711 N N . ASP A 1 92 ? 2.128 4.904 -6.991 1.00 92.31 92 ASP A N 1
ATOM 712 C CA . ASP A 1 92 ? 3.209 5.503 -7.756 1.00 92.31 92 ASP A CA 1
ATOM 713 C C . ASP A 1 92 ? 4.436 4.592 -7.841 1.00 92.31 92 ASP A C 1
ATOM 715 O O . ASP A 1 92 ? 4.789 3.903 -6.886 1.00 92.31 92 ASP A O 1
ATOM 719 N N . ILE A 1 93 ? 5.126 4.621 -8.977 1.00 92.69 93 ILE A N 1
ATOM 720 C CA . ILE A 1 93 ? 6.444 4.013 -9.146 1.00 92.69 93 ILE A CA 1
ATOM 721 C C . ILE A 1 93 ? 7.512 5.018 -8.732 1.00 92.69 93 ILE A C 1
ATOM 723 O O . ILE A 1 93 ? 7.532 6.159 -9.194 1.00 92.69 93 ILE A O 1
ATOM 727 N N . TYR A 1 94 ? 8.437 4.557 -7.901 1.00 89.69 94 TYR A N 1
ATOM 728 C CA . TYR A 1 94 ? 9.611 5.301 -7.482 1.00 89.69 94 TYR A CA 1
ATOM 729 C C . TYR A 1 94 ? 10.875 4.504 -7.788 1.00 89.69 94 TYR A C 1
ATOM 731 O O . TYR A 1 94 ? 11.001 3.354 -7.365 1.00 89.69 94 TYR A O 1
ATOM 739 N N . GLN A 1 95 ? 11.816 5.121 -8.495 1.00 90.19 95 GLN A N 1
ATOM 740 C CA . GLN A 1 95 ? 13.139 4.555 -8.725 1.00 90.19 95 GLN A CA 1
ATOM 741 C C . GLN A 1 95 ? 14.130 5.037 -7.671 1.00 90.19 95 GLN A C 1
ATOM 743 O O . GLN A 1 95 ? 14.308 6.236 -7.449 1.00 90.19 95 GLN A O 1
ATOM 748 N N . ASP A 1 96 ? 14.790 4.072 -7.046 1.00 86.38 96 ASP A N 1
ATOM 749 C CA . ASP A 1 96 ? 15.981 4.296 -6.255 1.00 86.38 96 ASP A CA 1
ATOM 750 C C . ASP A 1 96 ? 17.146 4.651 -7.175 1.00 86.38 96 ASP A C 1
ATOM 752 O O . ASP A 1 96 ? 17.528 3.875 -8.049 1.00 86.38 96 ASP A O 1
ATOM 756 N N . VAL A 1 97 ? 17.706 5.833 -6.948 1.00 85.56 97 VAL A N 1
ATOM 757 C CA . VAL A 1 97 ? 18.886 6.354 -7.648 1.00 85.56 97 VAL A CA 1
ATOM 758 C C . VAL A 1 97 ? 20.090 6.475 -6.710 1.00 85.56 97 VAL A C 1
ATOM 760 O O . VAL A 1 97 ? 21.055 7.169 -7.024 1.00 85.56 97 VAL A O 1
ATOM 763 N N . THR A 1 98 ? 20.023 5.853 -5.526 1.00 83.31 98 THR A N 1
ATOM 764 C CA . THR A 1 98 ? 21.100 5.878 -4.525 1.00 83.31 98 THR A CA 1
ATOM 765 C C . THR A 1 98 ? 22.345 5.163 -5.037 1.00 83.31 98 THR A C 1
ATOM 767 O O . THR A 1 98 ? 23.454 5.640 -4.796 1.00 83.31 98 THR A O 1
ATOM 770 N N . ASP A 1 99 ? 22.159 4.048 -5.745 1.00 84.38 99 ASP A N 1
ATOM 771 C CA . ASP A 1 99 ? 23.222 3.327 -6.438 1.00 84.38 99 ASP A CA 1
ATOM 772 C C . ASP A 1 99 ? 23.029 3.473 -7.960 1.00 84.38 99 ASP A C 1
ATOM 774 O O . ASP A 1 99 ? 22.077 2.916 -8.510 1.00 84.38 99 ASP A O 1
ATOM 778 N N . PRO A 1 100 ? 23.878 4.247 -8.659 1.00 84.00 100 PRO A N 1
ATOM 779 C CA . PRO A 1 100 ? 23.754 4.435 -10.102 1.00 84.00 100 PRO A CA 1
ATOM 780 C C . PRO A 1 100 ? 24.047 3.159 -10.906 1.00 84.00 100 PRO A C 1
ATOM 782 O O . PRO A 1 100 ? 23.636 3.088 -12.065 1.00 84.00 100 PRO A O 1
ATOM 785 N N . ASP A 1 101 ? 24.729 2.173 -10.314 1.00 85.81 101 ASP A N 1
ATOM 786 C CA . ASP A 1 101 ? 25.050 0.900 -10.963 1.00 85.81 101 ASP A CA 1
ATOM 787 C C . ASP A 1 101 ? 23.931 -0.149 -10.777 1.00 85.81 101 ASP A C 1
ATOM 789 O O . ASP A 1 101 ? 23.865 -1.116 -11.539 1.00 85.81 101 ASP A O 1
ATOM 793 N N . ASP A 1 102 ? 23.019 0.055 -9.817 1.00 84.12 102 ASP A N 1
ATOM 794 C CA . ASP A 1 102 ? 21.880 -0.830 -9.525 1.00 84.12 102 ASP A CA 1
ATOM 795 C C . ASP A 1 102 ? 20.579 -0.038 -9.299 1.00 84.12 102 ASP A C 1
ATOM 797 O O . ASP A 1 102 ? 20.077 0.112 -8.182 1.00 84.12 102 ASP A O 1
ATOM 801 N N . LEU A 1 103 ? 20.006 0.476 -10.391 1.00 87.88 103 LEU A N 1
ATOM 802 C CA . LEU A 1 103 ? 18.730 1.192 -10.352 1.00 87.88 103 LEU A CA 1
ATOM 803 C C . LEU A 1 103 ? 17.564 0.226 -10.095 1.00 87.88 103 LEU A C 1
ATOM 805 O O . LEU A 1 103 ? 17.149 -0.542 -10.969 1.00 87.88 103 LEU A O 1
ATOM 809 N N . GLN A 1 104 ? 16.986 0.314 -8.900 1.00 88.12 104 GLN A N 1
ATOM 810 C CA . GLN A 1 104 ? 15.849 -0.498 -8.466 1.00 88.12 104 GLN A CA 1
ATOM 811 C C . GLN A 1 104 ? 14.582 0.352 -8.405 1.00 88.12 104 GLN A C 1
ATOM 813 O O . GLN A 1 104 ? 14.604 1.449 -7.858 1.00 88.12 104 GLN A O 1
ATOM 818 N N . SER A 1 105 ? 13.455 -0.153 -8.906 1.00 90.62 105 SER A N 1
ATOM 819 C CA . SER A 1 105 ? 12.170 0.553 -8.811 1.00 90.62 105 SER A CA 1
ATOM 820 C C . SER A 1 105 ? 11.210 -0.146 -7.866 1.00 90.62 105 SER A C 1
ATOM 822 O O . SER A 1 105 ? 11.226 -1.365 -7.730 1.00 90.62 105 SER A O 1
ATOM 824 N N . TYR A 1 106 ? 10.340 0.633 -7.239 1.00 90.62 106 TYR A N 1
ATOM 825 C CA . TYR A 1 106 ? 9.376 0.176 -6.251 1.00 90.62 106 TYR A CA 1
ATOM 826 C C . TYR A 1 106 ? 8.010 0.743 -6.582 1.00 90.62 106 TYR A C 1
ATOM 828 O O . TYR A 1 106 ? 7.899 1.896 -6.994 1.00 90.62 106 TYR A O 1
ATOM 836 N N . ILE A 1 107 ? 6.969 -0.044 -6.341 1.00 92.62 107 ILE A N 1
ATOM 837 C CA . ILE A 1 107 ? 5.605 0.480 -6.305 1.00 92.62 107 ILE A CA 1
ATOM 838 C C . ILE A 1 107 ? 5.339 0.956 -4.883 1.00 92.62 107 ILE A C 1
ATOM 840 O O . ILE A 1 107 ? 5.544 0.196 -3.937 1.00 92.62 107 ILE A O 1
ATOM 844 N N . LEU A 1 108 ? 4.874 2.188 -4.736 1.00 90.94 108 LEU A N 1
ATOM 845 C CA . LEU A 1 108 ? 4.462 2.805 -3.485 1.00 90.94 108 LEU A CA 1
ATOM 846 C C . LEU A 1 108 ? 2.942 2.945 -3.499 1.00 90.94 108 LEU A C 1
ATOM 848 O O . LEU A 1 108 ? 2.395 3.592 -4.385 1.00 90.94 108 LEU A O 1
ATOM 852 N N . ILE A 1 109 ? 2.263 2.354 -2.517 1.00 92.25 109 ILE A N 1
ATOM 853 C CA . ILE A 1 109 ? 0.850 2.639 -2.253 1.00 92.25 109 ILE A CA 1
ATOM 854 C C . ILE A 1 109 ? 0.786 3.589 -1.071 1.00 92.25 109 ILE A C 1
ATOM 856 O O . ILE A 1 109 ? 1.209 3.210 0.020 1.00 92.25 109 ILE A O 1
ATOM 860 N N . PHE A 1 110 ? 0.198 4.763 -1.253 1.00 90.44 110 PHE A N 1
ATOM 861 C CA . PHE A 1 110 ? -0.101 5.698 -0.177 1.00 90.44 110 PHE A CA 1
ATOM 862 C C . PHE A 1 110 ? -1.569 5.592 0.220 1.00 90.44 110 PHE A C 1
ATOM 864 O O . PHE A 1 110 ? -2.460 5.724 -0.614 1.00 90.44 110 PHE A O 1
ATOM 871 N N . TYR A 1 111 ? -1.835 5.365 1.503 1.00 91.44 111 TYR A N 1
ATOM 872 C CA . TYR A 1 111 ? -3.193 5.291 2.043 1.00 91.44 111 TYR A CA 1
ATOM 873 C C . TYR A 1 111 ? -3.629 6.625 2.642 1.00 91.44 111 TYR A C 1
ATOM 875 O O . TYR A 1 111 ? -2.878 7.264 3.388 1.00 91.44 111 TYR A O 1
ATOM 883 N N . SER A 1 112 ? -4.878 7.002 2.364 1.00 86.62 112 SER A N 1
ATOM 884 C CA . SER A 1 112 ? -5.488 8.222 2.888 1.00 86.62 112 SER A CA 1
ATOM 885 C C . SER A 1 112 ? -5.767 8.108 4.386 1.00 86.62 112 SER A C 1
ATOM 887 O O . SER A 1 112 ? -6.342 7.135 4.875 1.00 86.62 112 SER A O 1
ATOM 889 N N . THR A 1 113 ? -5.393 9.142 5.134 1.00 82.69 113 THR A N 1
ATOM 890 C CA . THR A 1 113 ? -5.634 9.219 6.585 1.00 82.69 113 THR A CA 1
ATOM 891 C C . THR A 1 113 ? -6.924 9.933 6.941 1.00 82.69 113 THR A C 1
ATOM 893 O O . THR A 1 113 ? -7.420 9.749 8.052 1.00 82.69 113 THR A O 1
ATOM 896 N N . ALA A 1 114 ? -7.490 10.687 5.995 1.00 84.25 114 ALA A N 1
ATOM 897 C CA . ALA A 1 114 ? -8.835 11.233 6.114 1.00 84.25 114 ALA A CA 1
ATOM 898 C C . ALA A 1 114 ? -9.867 10.097 6.202 1.00 84.25 114 ALA A C 1
ATOM 900 O O . ALA A 1 114 ? -10.752 10.132 7.054 1.00 84.25 114 ALA A O 1
ATOM 901 N N . GLU A 1 115 ? -9.673 9.049 5.398 1.00 83.25 115 GLU A N 1
ATOM 902 C CA . GLU A 1 115 ? -10.599 7.915 5.299 1.00 83.25 115 GLU A CA 1
ATOM 903 C C . GLU A 1 115 ? -10.258 6.760 6.259 1.00 83.25 115 GLU A C 1
ATOM 905 O O . GLU A 1 115 ? -11.112 5.936 6.603 1.00 83.25 115 GLU A O 1
ATOM 910 N N . MET A 1 116 ? -9.010 6.708 6.744 1.00 85.06 116 MET A N 1
ATOM 911 C CA . MET A 1 116 ? -8.535 5.735 7.734 1.00 85.06 116 MET A CA 1
ATOM 912 C C . MET A 1 116 ? -7.873 6.418 8.949 1.00 85.06 116 MET A C 1
ATOM 914 O O . MET A 1 116 ? -6.652 6.322 9.143 1.00 85.06 116 MET A O 1
ATOM 918 N N . PRO A 1 117 ? -8.647 7.072 9.836 1.00 84.75 117 PRO A N 1
ATOM 919 C CA . PRO A 1 117 ? -8.099 7.804 10.984 1.00 84.75 117 PRO A CA 1
ATOM 920 C C . PRO A 1 117 ? -7.322 6.906 11.969 1.00 84.75 117 PRO A C 1
ATOM 922 O O . PRO A 1 117 ? -6.463 7.377 12.722 1.00 84.75 117 PRO A O 1
ATOM 925 N N . GLU A 1 118 ? -7.565 5.591 11.965 1.00 86.75 118 GLU A N 1
ATOM 926 C CA . GLU A 1 118 ? -6.850 4.610 12.793 1.00 86.75 118 GLU A CA 1
ATOM 927 C C . GLU A 1 118 ? -5.356 4.467 12.474 1.00 86.75 118 GLU A C 1
ATOM 929 O O . GLU A 1 118 ? -4.599 3.924 13.300 1.00 86.75 118 GLU A O 1
ATOM 934 N N . LEU A 1 119 ? -4.928 4.912 11.292 1.00 84.19 119 LEU A N 1
ATOM 935 C CA . LEU A 1 119 ? -3.534 4.855 10.874 1.00 84.19 119 LEU A CA 1
ATOM 936 C C . LEU A 1 119 ? -2.667 5.856 11.663 1.00 84.19 119 LEU A C 1
ATOM 938 O O . LEU A 1 119 ? -1.567 5.498 12.092 1.00 84.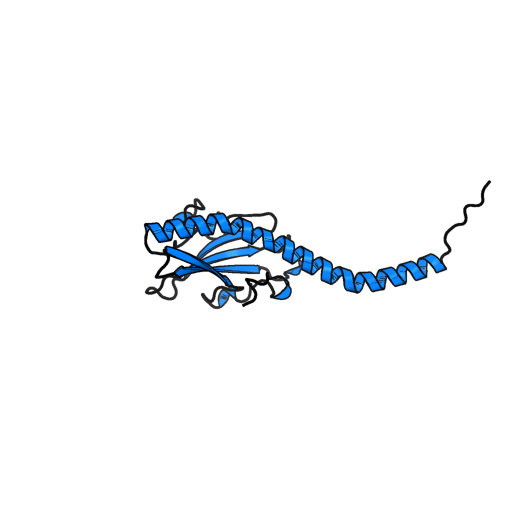19 119 LEU A O 1
ATOM 942 N N . ARG A 1 120 ? -3.224 7.024 12.028 1.00 77.56 120 ARG A N 1
ATOM 943 C CA . ARG A 1 120 ? -2.639 8.076 12.899 1.00 77.56 120 ARG A CA 1
ATOM 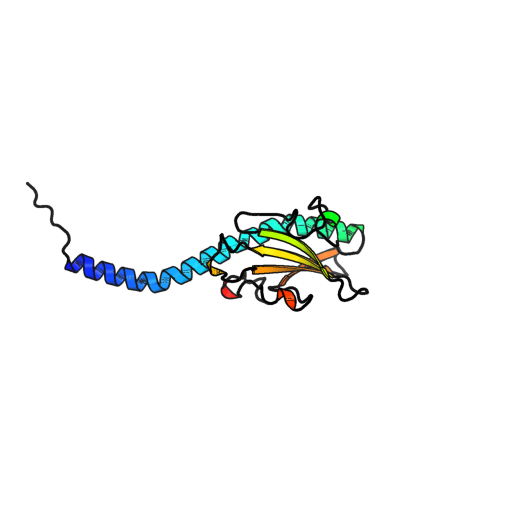944 C C . ARG A 1 120 ? -1.347 8.758 12.415 1.00 77.56 120 ARG A C 1
ATOM 946 O O . ARG A 1 120 ? -0.887 9.672 13.093 1.00 77.56 120 ARG A O 1
ATOM 953 N N . SER A 1 121 ? -0.764 8.340 11.299 1.00 77.50 121 SER A N 1
ATOM 954 C CA . SER A 1 121 ? 0.410 8.974 10.678 1.00 77.50 121 SER A CA 1
ATOM 955 C C . SER A 1 121 ? -0.018 9.774 9.457 1.00 77.50 121 SER A C 1
ATOM 957 O O . SER A 1 121 ? -0.934 9.329 8.788 1.00 77.50 121 SER A O 1
ATOM 959 N N . ALA A 1 122 ? 0.634 10.898 9.136 1.00 70.94 122 ALA A N 1
ATOM 960 C CA . ALA A 1 122 ? 0.278 11.722 7.968 1.00 70.94 122 ALA A CA 1
ATOM 961 C C . ALA A 1 122 ? 0.391 10.963 6.633 1.00 70.94 122 ALA A C 1
ATOM 963 O O . ALA A 1 122 ? -0.425 11.168 5.742 1.00 70.94 122 ALA A O 1
ATOM 964 N N . PHE A 1 123 ? 1.352 10.042 6.543 1.00 75.62 123 PHE A N 1
ATOM 965 C CA . PHE A 1 123 ? 1.497 9.104 5.436 1.00 75.62 123 PHE A CA 1
ATOM 966 C C . PHE A 1 123 ? 1.540 7.679 5.973 1.00 75.62 123 PHE A C 1
ATOM 968 O O . PHE A 1 123 ? 2.078 7.431 7.057 1.00 75.62 123 PHE A O 1
ATOM 975 N N . ASN A 1 124 ? 0.956 6.763 5.206 1.00 87.56 124 ASN A N 1
ATOM 976 C CA . ASN A 1 124 ? 0.961 5.333 5.475 1.00 87.56 124 ASN A CA 1
ATOM 977 C C . ASN A 1 124 ? 1.167 4.612 4.156 1.00 87.56 124 ASN A C 1
ATOM 979 O O . ASN A 1 124 ? 0.382 4.830 3.235 1.00 87.56 124 ASN A O 1
ATOM 983 N N . LEU A 1 125 ? 2.192 3.772 4.071 1.00 88.62 125 LEU A N 1
ATOM 984 C CA . LEU A 1 125 ? 2.548 3.123 2.824 1.00 88.62 125 LEU A CA 1
ATOM 985 C C . LEU A 1 125 ? 2.786 1.623 2.954 1.00 88.62 125 LEU A C 1
ATOM 987 O O . LEU A 1 125 ? 3.132 1.107 4.021 1.00 88.62 125 LEU A O 1
ATOM 991 N N . ILE A 1 126 ? 2.563 0.946 1.831 1.00 91.19 126 ILE A N 1
ATOM 992 C CA . ILE A 1 126 ? 2.993 -0.423 1.541 1.00 91.19 126 ILE A CA 1
ATOM 993 C C . ILE A 1 126 ? 3.748 -0.369 0.218 1.00 91.19 126 ILE A C 1
ATOM 995 O O . ILE A 1 126 ? 3.364 0.383 -0.680 1.00 91.19 126 ILE A O 1
ATOM 999 N N . THR A 1 127 ? 4.808 -1.159 0.099 1.00 90.56 127 THR A N 1
ATOM 1000 C CA . THR A 1 127 ? 5.677 -1.163 -1.073 1.00 90.56 127 THR A CA 1
ATOM 1001 C C . THR A 1 127 ? 5.711 -2.525 -1.731 1.00 90.56 127 THR A C 1
ATOM 1003 O O . THR A 1 127 ? 5.554 -3.556 -1.076 1.00 90.56 127 THR A O 1
ATOM 1006 N N . PHE A 1 128 ? 5.956 -2.531 -3.036 1.00 92.56 128 PHE A N 1
ATOM 1007 C CA . PHE A 1 128 ? 6.322 -3.741 -3.756 1.00 92.56 128 PHE A CA 1
ATOM 1008 C C . PHE A 1 128 ? 7.667 -3.564 -4.429 1.00 92.56 128 PHE A C 1
ATOM 1010 O O . PHE A 1 128 ? 7.875 -2.588 -5.152 1.00 92.56 128 PHE A O 1
ATOM 1017 N N . LYS A 1 129 ? 8.548 -4.538 -4.217 1.00 90.75 129 LYS A N 1
ATOM 1018 C CA . LYS A 1 129 ? 9.803 -4.670 -4.942 1.00 90.75 129 LYS A CA 1
ATOM 1019 C C . LYS A 1 129 ? 9.645 -5.756 -6.012 1.00 90.75 129 LYS A C 1
ATOM 1021 O O . LYS A 1 129 ? 9.381 -6.906 -5.653 1.00 90.75 129 LYS A O 1
ATOM 1026 N N . PRO A 1 130 ? 9.810 -5.431 -7.299 1.00 92.75 130 PRO A N 1
ATOM 1027 C CA . PRO A 1 130 ? 9.922 -6.439 -8.331 1.00 92.75 130 PRO A CA 1
ATOM 1028 C C . PRO A 1 130 ? 11.326 -7.056 -8.330 1.00 92.75 130 PRO A C 1
ATOM 1030 O O . PRO A 1 130 ? 12.332 -6.366 -8.172 1.00 92.75 130 PRO A O 1
ATOM 1033 N N . THR A 1 131 ? 11.396 -8.365 -8.534 1.00 90.69 131 THR A N 1
ATOM 1034 C CA . THR A 1 131 ? 12.642 -9.112 -8.728 1.00 90.69 131 THR A CA 1
ATOM 1035 C C . THR A 1 131 ? 12.493 -9.968 -9.977 1.00 90.69 131 THR A C 1
ATOM 1037 O O . THR A 1 131 ? 11.599 -10.808 -10.057 1.00 90.69 131 THR A O 1
ATOM 1040 N N . ALA A 1 132 ? 13.346 -9.747 -10.974 1.00 89.00 132 ALA A N 1
ATOM 1041 C CA . ALA A 1 132 ? 13.356 -10.577 -12.171 1.00 89.00 132 ALA A CA 1
ATOM 1042 C C . ALA A 1 132 ? 14.003 -11.931 -11.852 1.00 89.00 132 ALA A C 1
ATOM 1044 O O . ALA A 1 132 ? 15.122 -11.986 -11.339 1.00 89.00 132 ALA A O 1
ATOM 1045 N N . VAL A 1 133 ? 13.303 -13.027 -12.148 1.00 86.12 133 VAL A N 1
ATOM 1046 C CA . VAL A 1 133 ? 13.823 -14.382 -11.934 1.00 86.12 133 VAL A CA 1
ATOM 1047 C C . VAL A 1 133 ? 14.663 -14.784 -13.146 1.00 86.12 133 VAL A C 1
ATOM 1049 O O . VAL A 1 133 ? 14.137 -14.888 -14.256 1.00 86.12 133 VAL A O 1
ATOM 1052 N N . ALA A 1 134 ? 15.959 -15.029 -12.927 1.00 72.75 134 ALA A N 1
ATOM 1053 C CA . ALA A 1 134 ? 16.964 -15.234 -13.978 1.00 72.75 134 ALA A CA 1
ATOM 1054 C C . ALA A 1 134 ? 16.633 -16.358 -14.985 1.00 72.75 134 ALA A C 1
ATOM 1056 O O . ALA A 1 134 ? 17.009 -16.256 -16.148 1.00 72.75 134 ALA A O 1
ATOM 1057 N N . ASP A 1 135 ? 15.885 -17.383 -14.565 1.00 69.31 135 ASP A N 1
ATOM 1058 C CA . ASP A 1 135 ? 15.681 -18.612 -15.348 1.00 69.31 135 ASP A CA 1
ATOM 1059 C C . ASP A 1 135 ? 14.245 -18.809 -15.876 1.00 69.31 135 ASP A C 1
ATOM 1061 O O . ASP A 1 135 ? 13.952 -19.827 -16.502 1.00 69.31 135 ASP A O 1
ATOM 1065 N N . GLY A 1 136 ? 13.326 -17.867 -15.622 1.00 61.78 136 GLY A N 1
ATOM 1066 C CA . GLY A 1 136 ? 11.888 -18.083 -15.861 1.00 61.78 136 GLY A CA 1
ATOM 1067 C C . GLY A 1 136 ? 11.150 -16.995 -16.637 1.00 61.78 136 GLY A C 1
ATOM 1068 O O . GLY A 1 136 ? 9.974 -17.178 -16.940 1.00 61.78 136 GLY A O 1
ATOM 1069 N N . GLY A 1 137 ? 11.781 -15.848 -16.916 1.00 75.19 137 GLY A N 1
ATOM 1070 C CA . GLY A 1 137 ? 11.109 -14.689 -17.531 1.00 75.19 137 GLY A CA 1
ATOM 1071 C C . GLY A 1 137 ? 9.963 -14.101 -16.690 1.00 75.19 137 GLY A C 1
ATOM 1072 O O . GLY A 1 137 ? 9.283 -13.177 -17.127 1.00 75.19 137 GLY A O 1
ATOM 1073 N N . SER A 1 138 ? 9.736 -14.633 -15.488 1.00 85.19 138 SER A N 1
ATOM 1074 C CA . SER A 1 138 ? 8.727 -14.185 -14.540 1.00 85.19 138 SER A CA 1
ATOM 1075 C C . SER A 1 138 ? 9.306 -13.149 -13.585 1.00 85.19 138 SER A C 1
ATOM 1077 O O . SER A 1 138 ? 10.479 -13.215 -13.211 1.00 85.19 138 SER A O 1
ATOM 1079 N N . ILE A 1 139 ? 8.453 -12.236 -13.132 1.00 91.62 139 ILE A N 1
ATOM 1080 C CA . ILE A 1 139 ? 8.799 -11.237 -12.124 1.00 91.62 139 ILE A CA 1
ATOM 1081 C C . ILE A 1 139 ? 8.128 -11.625 -10.813 1.00 91.62 139 ILE A C 1
ATOM 1083 O O . ILE A 1 139 ? 6.909 -11.797 -10.748 1.00 91.62 139 ILE A O 1
ATOM 1087 N N . GLU A 1 140 ? 8.939 -11.768 -9.773 1.00 92.25 140 GLU A N 1
ATOM 1088 C CA . GLU A 1 140 ? 8.482 -11.967 -8.407 1.00 92.25 140 GLU A CA 1
ATOM 1089 C C . GLU A 1 140 ? 8.246 -10.613 -7.735 1.00 92.25 140 GLU A C 1
ATOM 1091 O O . GLU A 1 140 ? 9.033 -9.680 -7.892 1.00 92.25 140 GLU A O 1
ATOM 1096 N N . TRP A 1 141 ? 7.150 -10.500 -6.989 1.00 91.81 141 TRP A N 1
ATOM 1097 C CA . TRP A 1 141 ? 6.742 -9.265 -6.328 1.00 91.81 141 TRP A CA 1
ATOM 1098 C C . TRP A 1 141 ? 6.794 -9.447 -4.818 1.00 91.81 141 TRP A C 1
ATOM 1100 O O . TRP A 1 141 ? 5.919 -10.087 -4.233 1.00 91.81 141 TRP A O 1
ATOM 1110 N N . ASP A 1 142 ? 7.805 -8.854 -4.194 1.00 91.06 142 ASP A N 1
ATOM 1111 C CA . ASP A 1 142 ? 7.981 -8.885 -2.747 1.00 91.06 142 ASP A CA 1
ATOM 1112 C C . ASP A 1 142 ? 7.253 -7.694 -2.113 1.00 91.06 142 ASP A C 1
ATOM 1114 O O . ASP A 1 142 ? 7.524 -6.537 -2.446 1.00 91.06 142 ASP A O 1
ATOM 1118 N N . CYS A 1 143 ? 6.294 -7.974 -1.230 1.00 91.38 143 CYS A N 1
ATOM 1119 C CA . CYS A 1 143 ? 5.523 -6.946 -0.545 1.00 91.38 143 CYS A CA 1
ATOM 1120 C C . CYS A 1 143 ? 6.215 -6.563 0.757 1.00 91.38 143 CYS A C 1
ATOM 1122 O O . CYS A 1 143 ? 6.254 -7.356 1.698 1.00 91.38 143 CYS A O 1
ATOM 1124 N N . ARG A 1 144 ? 6.688 -5.323 0.848 1.00 83.12 144 ARG A N 1
ATOM 1125 C CA . ARG A 1 144 ? 7.384 -4.823 2.030 1.00 83.12 144 ARG A CA 1
ATOM 1126 C C . ARG A 1 144 ? 6.604 -3.698 2.696 1.00 83.12 144 ARG A C 1
ATOM 1128 O O . ARG A 1 144 ? 5.841 -2.972 2.057 1.00 83.12 144 ARG A O 1
ATOM 1135 N N . PRO A 1 145 ? 6.745 -3.549 4.017 1.00 69.94 145 PRO A N 1
ATOM 1136 C CA . PRO A 1 145 ? 6.100 -2.456 4.724 1.00 69.94 145 PRO A CA 1
ATOM 1137 C C . PRO A 1 145 ? 6.790 -1.113 4.501 1.00 69.94 145 PRO A C 1
ATOM 1139 O O . PRO A 1 145 ? 6.153 -0.079 4.678 1.00 69.94 145 PRO A O 1
ATOM 1142 N N . SER A 1 146 ? 8.059 -1.133 4.096 1.00 66.69 146 SER A N 1
ATOM 1143 C CA . SER A 1 146 ? 8.852 0.035 3.734 1.00 66.69 146 SER A CA 1
ATOM 1144 C C . SER A 1 146 ? 9.706 -0.229 2.509 1.00 66.69 146 SER A C 1
ATOM 1146 O O . SER A 1 146 ? 10.032 -1.363 2.154 1.00 66.69 146 SER A O 1
ATOM 1148 N N . VAL A 1 147 ? 10.098 0.863 1.861 1.00 64.75 147 VAL A N 1
ATOM 1149 C CA . VAL A 1 147 ? 11.214 0.849 0.927 1.00 64.75 147 VAL A CA 1
ATOM 1150 C C . VAL A 1 147 ? 12.487 0.896 1.771 1.00 64.75 147 VAL A C 1
ATOM 1152 O O . VAL A 1 147 ? 12.643 1.812 2.572 1.00 64.75 147 VAL A O 1
ATOM 1155 N N . SER A 1 148 ? 13.447 -0.007 1.560 1.00 58.41 148 SER A N 1
ATOM 1156 C CA . SER A 1 148 ? 14.808 0.150 2.124 1.00 58.41 148 SER A CA 1
ATOM 1157 C C . SER A 1 148 ? 15.606 1.273 1.437 1.00 58.41 148 SER A C 1
ATOM 1159 O O . SER A 1 148 ? 16.833 1.286 1.477 1.00 58.41 148 SER A O 1
ATOM 1161 N N . VAL A 1 149 ? 14.914 2.211 0.794 1.00 51.50 149 VAL A N 1
ATOM 1162 C CA . VAL A 1 149 ? 15.463 3.200 -0.122 1.00 51.50 149 VAL A CA 1
ATOM 1163 C C . VAL A 1 149 ? 15.351 4.563 0.513 1.00 51.50 149 VAL A C 1
ATOM 1165 O O . VAL A 1 149 ? 14.266 5.143 0.552 1.00 51.50 149 VAL A O 1
ATOM 1168 N N . GLY A 1 150 ? 16.473 5.044 1.044 1.00 54.34 150 GLY A N 1
ATOM 1169 C CA . GLY A 1 150 ? 16.513 6.250 1.857 1.00 54.34 150 GLY A CA 1
ATOM 1170 C C . GLY A 1 150 ? 15.637 6.082 3.101 1.00 54.34 150 GLY A C 1
ATOM 1171 O O . GLY A 1 150 ? 14.415 6.046 3.035 1.00 54.34 150 GLY A O 1
ATOM 1172 N N . LYS A 1 151 ? 16.244 6.036 4.289 1.00 60.31 151 LYS A N 1
ATOM 1173 C CA . LYS A 1 151 ? 15.563 5.821 5.590 1.00 60.31 151 LYS A CA 1
ATOM 1174 C C . LYS A 1 151 ? 14.352 6.741 5.881 1.00 60.31 151 LYS A C 1
ATOM 1176 O O . LYS A 1 151 ? 13.687 6.561 6.896 1.00 60.31 151 LYS A O 1
ATOM 1181 N N . PHE A 1 152 ? 14.087 7.724 5.022 1.00 66.38 152 PHE A N 1
ATOM 1182 C CA . PHE A 1 152 ? 12.969 8.653 5.042 1.00 66.38 152 PHE A CA 1
ATOM 1183 C C . PHE A 1 152 ? 11.589 7.980 5.070 1.00 66.38 152 PHE A C 1
ATOM 1185 O O . PHE A 1 152 ? 10.724 8.442 5.810 1.00 66.38 152 PHE A O 1
ATOM 1192 N N . TRP A 1 153 ? 11.362 6.898 4.315 1.00 70.44 153 TRP A N 1
ATOM 1193 C CA . TRP A 1 153 ? 10.019 6.305 4.193 1.00 70.44 153 TRP A CA 1
ATOM 1194 C C . TRP A 1 153 ? 9.649 5.334 5.325 1.00 70.44 153 TRP A C 1
ATOM 1196 O O . TRP A 1 153 ? 8.468 5.103 5.576 1.00 70.44 153 TRP A O 1
ATOM 1206 N N . ASN A 1 154 ? 10.633 4.841 6.084 1.00 70.25 154 ASN A N 1
ATOM 1207 C CA . ASN A 1 154 ? 10.435 3.865 7.170 1.00 70.25 154 ASN A CA 1
ATOM 1208 C C . ASN A 1 154 ? 9.573 4.396 8.328 1.00 70.25 154 ASN A C 1
ATOM 1210 O O . ASN A 1 154 ? 9.067 3.634 9.145 1.00 70.25 154 ASN A O 1
ATOM 1214 N N . GLN A 1 155 ? 9.406 5.714 8.434 1.00 76.00 155 GLN A N 1
ATOM 1215 C CA . GLN A 1 155 ? 8.543 6.328 9.448 1.00 76.00 155 GLN A CA 1
ATOM 1216 C C . GLN A 1 155 ? 7.054 6.338 9.056 1.00 76.00 155 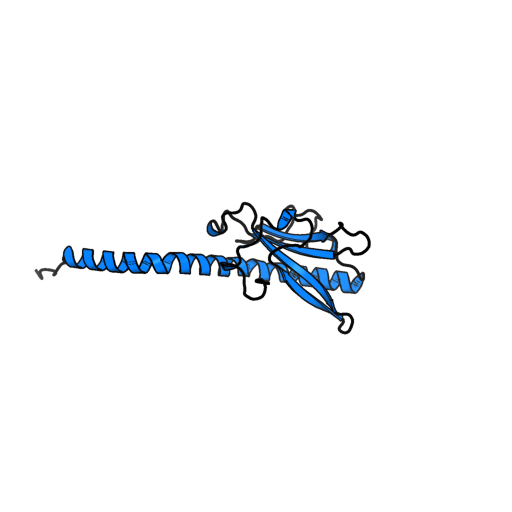GLN A C 1
ATOM 1218 O O . GLN A 1 155 ? 6.203 6.659 9.885 1.00 76.00 155 GLN A O 1
ATOM 1223 N N . TYR A 1 156 ? 6.739 5.990 7.807 1.00 81.62 156 TYR A N 1
ATOM 1224 C CA . TYR A 1 156 ? 5.397 6.052 7.231 1.00 81.62 156 TYR A CA 1
ATOM 1225 C C . TYR A 1 156 ? 4.831 4.662 6.925 1.00 81.62 156 TYR A C 1
ATOM 1227 O O . TYR A 1 156 ? 3.927 4.530 6.112 1.00 81.62 156 TYR A O 1
ATOM 1235 N N . GLU A 1 157 ? 5.346 3.601 7.542 1.00 85.50 157 GLU A N 1
ATOM 1236 C CA . GLU A 1 157 ? 4.841 2.251 7.293 1.00 85.50 157 GLU A CA 1
ATOM 1237 C C . GLU A 1 157 ? 3.432 2.055 7.858 1.00 85.50 157 GLU A C 1
ATOM 1239 O O . GLU A 1 157 ? 3.119 2.440 8.994 1.00 85.50 157 GLU A O 1
ATOM 1244 N N . VAL A 1 158 ? 2.597 1.323 7.120 1.00 88.44 158 VAL A N 1
ATOM 1245 C CA . VAL A 1 158 ? 1.382 0.755 7.705 1.00 88.44 158 VAL A CA 1
ATOM 1246 C C . VAL A 1 158 ? 1.771 -0.180 8.860 1.00 88.44 158 VAL A C 1
ATOM 1248 O O . VAL A 1 158 ? 2.548 -1.128 8.707 1.00 88.44 158 VAL A O 1
ATOM 1251 N N . LYS A 1 159 ? 1.188 0.052 10.043 1.00 86.94 159 LYS A N 1
ATOM 1252 C CA . LYS A 1 159 ? 1.445 -0.764 11.246 1.00 86.94 159 LYS A CA 1
ATOM 1253 C C . LYS A 1 159 ? 1.202 -2.246 10.971 1.00 86.94 159 LYS A C 1
ATOM 1255 O O . LYS A 1 159 ? 0.159 -2.604 10.427 1.00 86.94 159 LYS A O 1
ATOM 1260 N N . GLN A 1 160 ? 2.081 -3.116 11.482 1.00 88.19 160 GLN A N 1
ATOM 1261 C CA . GLN A 1 160 ? 2.037 -4.567 11.229 1.00 88.19 160 GLN A CA 1
ATOM 1262 C C . GLN A 1 160 ? 0.656 -5.201 11.445 1.00 88.19 160 GLN A C 1
ATOM 1264 O O . GLN A 1 160 ? 0.218 -6.052 10.673 1.00 88.19 160 GLN A O 1
ATOM 1269 N N . LYS A 1 161 ? -0.074 -4.751 12.473 1.00 88.12 161 LYS A N 1
ATOM 1270 C CA . LYS A 1 161 ? -1.413 -5.263 12.786 1.00 88.12 161 LYS A CA 1
ATOM 1271 C C . LYS A 1 161 ? -2.447 -5.015 11.686 1.00 88.12 161 LYS A C 1
ATOM 1273 O O . LYS A 1 161 ? -3.449 -5.719 11.677 1.00 88.12 161 LYS A O 1
ATOM 1278 N N . TYR A 1 162 ? -2.241 -4.056 10.792 1.00 90.31 162 TYR A N 1
ATOM 1279 C CA . TYR A 1 162 ? -3.140 -3.768 9.676 1.00 90.31 162 TYR A CA 1
ATOM 1280 C C . TYR A 1 162 ? -2.665 -4.391 8.356 1.00 90.31 162 TYR A C 1
ATOM 1282 O O . TYR A 1 162 ? -3.419 -4.411 7.391 1.00 90.31 162 TYR A O 1
ATOM 1290 N N . ARG A 1 163 ? -1.451 -4.953 8.315 1.00 89.00 163 ARG A N 1
ATOM 1291 C CA . ARG A 1 163 ? -0.879 -5.527 7.094 1.00 89.00 163 ARG A CA 1
ATOM 1292 C C . ARG A 1 163 ? -1.433 -6.932 6.798 1.00 89.00 163 ARG A C 1
ATOM 1294 O O . ARG A 1 163 ? -1.588 -7.742 7.736 1.00 89.00 163 ARG A O 1
ATOM 1301 N N . PRO A 1 164 ? -1.682 -7.257 5.514 1.00 87.44 164 PRO A N 1
ATOM 1302 C CA . PRO A 1 164 ? -1.901 -8.630 5.064 1.00 87.44 164 PRO A CA 1
ATOM 1303 C C . PRO A 1 164 ? -0.708 -9.520 5.402 1.00 87.44 164 PRO A C 1
ATOM 1305 O O . PRO A 1 164 ? 0.416 -9.037 5.507 1.00 87.44 164 PRO A O 1
ATOM 1308 N N . SER A 1 165 ? -0.933 -10.829 5.541 1.00 86.75 165 SER A N 1
ATOM 1309 C CA . SER A 1 165 ? 0.124 -11.771 5.937 1.00 86.75 165 SER A CA 1
ATOM 1310 C C . SER A 1 165 ? 1.328 -11.769 4.991 1.00 86.75 165 SER A C 1
ATOM 1312 O O . SER A 1 165 ? 2.440 -11.923 5.467 1.00 86.75 165 SER A O 1
ATOM 1314 N N . ARG A 1 166 ? 1.115 -11.532 3.688 1.00 84.75 166 ARG A N 1
ATOM 1315 C CA . ARG A 1 166 ? 2.184 -11.458 2.675 1.00 84.75 166 ARG A CA 1
ATOM 1316 C C . ARG A 1 166 ? 3.068 -10.208 2.771 1.00 84.75 166 ARG A C 1
ATOM 1318 O O . ARG A 1 166 ? 4.077 -10.159 2.096 1.00 84.75 166 ARG A O 1
ATOM 1325 N N . CYS A 1 167 ? 2.674 -9.213 3.564 1.00 86.75 167 CYS A N 1
ATOM 1326 C CA . CYS A 1 167 ? 3.373 -7.931 3.700 1.00 86.75 167 CYS A CA 1
ATOM 1327 C C . CYS A 1 167 ? 3.831 -7.694 5.147 1.00 86.75 167 CYS A C 1
ATOM 1329 O O . CYS A 1 167 ? 3.835 -6.559 5.634 1.00 86.75 167 CYS A O 1
ATOM 1331 N N . ARG A 1 168 ? 4.056 -8.764 5.918 1.00 81.00 168 ARG A N 1
ATOM 1332 C CA . ARG A 1 168 ? 4.453 -8.653 7.330 1.00 81.00 168 ARG A CA 1
ATOM 1333 C C . ARG A 1 168 ? 5.959 -8.691 7.546 1.00 81.00 168 ARG A C 1
ATOM 1335 O O . ARG A 1 168 ? 6.360 -8.144 8.576 1.00 81.00 168 ARG A O 1
ATOM 1342 N N . ASP A 1 169 ? 6.702 -9.246 6.597 1.00 66.56 169 ASP A N 1
ATOM 1343 C CA . ASP A 1 169 ? 8.148 -9.493 6.650 1.00 66.56 169 ASP A CA 1
ATOM 1344 C C . ASP A 1 169 ? 8.997 -8.328 6.101 1.00 66.56 169 ASP A C 1
ATOM 1346 O O . ASP A 1 169 ? 8.421 -7.371 5.530 1.00 66.56 169 ASP A O 1
#

Secondary structure (DSSP, 8-state):
-----PPPHHHHHHHHHHHHHHHHHHHHHHHHHHHHHHHHHHHHHHHHHHHHHHHHHHHHSS--SSTTTTTS-S--STTTSPBP-SSEEEEEEEEE-SSTTS-EEEEEEEEPTTT-GGG-SS--EEEEEEEE-TTTS-EEEEEESS-SSSTTGGGGBPPGGGS-GGG--